Protein AF-A0A815PK06-F1 (afdb_monomer_lite)

Secondary structure (DSSP, 8-state):
--TTHHHHH-TTS----EE-TT--EESEEESSEEEEE-S-SS--EEEEEEEEEESSEEEEEEEEEEEETTEEEEEEEEEEBBTB-EEEEEEEEEESEEEEEEEEEEE-TT------S--EEEEEEEEEE--

Radius of gyration: 14.4 Å; chains: 1; bounding box: 35×23×40 Å

Organism: NCBI:txid392030

Sequence (131 aa):
MDKSYAIKTCPKSGYATSFDSCGNLHLAYLKDEASISIESTTEMFALISLDACAAWKNDLELTITGYRSLALTDTHTVTLLVDRPQHILLEWDNLDKIIFKSSGGTTDPDSLARSNDTQVVINQLTIGLDL

Foldseek 3Di:
DDLCPQCVQFVQQQADWDAAPVGAIFTGKDLFKGKRFHPDLPWWKWFFKWKKAWAFFFQKKKKKWFDRPNDTDDIDIDGHGHPDIDIGGDGGTGGRMMMIGIDDGDGDPPRPDPDPGGIMTIRDTDMGTDD

Structure (mmCIF, N/CA/C/O backbone):
data_AF-A0A815PK06-F1
#
_entry.id   AF-A0A815PK06-F1
#
loop_
_atom_site.group_PDB
_atom_site.id
_atom_site.type_symbol
_atom_site.label_atom_id
_atom_site.label_alt_id
_atom_site.label_comp_id
_atom_site.label_asym_id
_atom_site.label_entity_id
_atom_site.label_seq_id
_atom_site.pdbx_PDB_ins_code
_atom_site.Cartn_x
_atom_site.Cartn_y
_atom_site.Cartn_z
_atom_site.occupancy
_atom_site.B_iso_or_equiv
_atom_site.auth_seq_id
_atom_site.auth_comp_id
_atom_site.auth_asym_id
_atom_site.auth_atom_id
_atom_site.pdbx_PDB_model_num
ATOM 1 N N . MET A 1 1 ? -17.186 -0.141 -3.094 1.00 47.84 1 MET A N 1
ATOM 2 C CA . MET A 1 1 ? -17.017 1.159 -2.409 1.00 47.84 1 MET A CA 1
ATOM 3 C C . MET A 1 1 ? -16.220 2.076 -3.314 1.00 47.84 1 MET A C 1
ATOM 5 O O . MET A 1 1 ? -15.346 1.592 -4.017 1.00 47.84 1 MET A O 1
ATOM 9 N N . ASP A 1 2 ? -16.600 3.351 -3.376 1.00 49.28 2 ASP A N 1
ATOM 10 C CA . ASP A 1 2 ? -16.032 4.322 -4.312 1.00 49.28 2 ASP A CA 1
ATOM 11 C C . ASP A 1 2 ? -14.625 4.752 -3.877 1.00 49.28 2 ASP A C 1
ATOM 13 O O . ASP A 1 2 ? -14.372 5.004 -2.698 1.00 49.28 2 ASP A O 1
ATOM 17 N N . LYS A 1 3 ? -13.750 4.892 -4.871 1.00 51.59 3 LYS A N 1
ATOM 18 C CA . LYS A 1 3 ? -12.406 5.466 -4.822 1.00 51.59 3 LYS A CA 1
ATOM 19 C C . LYS A 1 3 ? -12.322 6.659 -3.846 1.00 51.59 3 LYS A C 1
ATOM 21 O O . LYS A 1 3 ? -11.420 6.740 -3.023 1.00 51.59 3 LYS A O 1
ATOM 26 N N . SER A 1 4 ? -13.318 7.543 -3.838 1.00 53.59 4 SER A N 1
ATOM 27 C CA . SER A 1 4 ? -13.328 8.761 -3.015 1.00 53.59 4 SER A CA 1
ATOM 28 C C . SER A 1 4 ? -13.536 8.577 -1.496 1.00 53.59 4 SER A C 1
ATOM 30 O O . SER A 1 4 ? -13.426 9.561 -0.762 1.00 53.59 4 SER A O 1
ATOM 32 N N . TYR A 1 5 ? -13.830 7.368 -1.004 1.00 60.16 5 TYR A N 1
ATOM 33 C CA . TYR A 1 5 ? -14.224 7.150 0.394 1.00 60.16 5 TYR A CA 1
ATOM 34 C C . TYR A 1 5 ? -13.086 7.408 1.393 1.00 60.16 5 TYR A C 1
ATOM 36 O O . TYR A 1 5 ? -13.249 8.248 2.273 1.00 60.16 5 TYR A O 1
ATOM 44 N N . ALA A 1 6 ? -11.910 6.796 1.200 1.00 59.50 6 ALA A N 1
ATOM 45 C CA . ALA A 1 6 ? -10.776 6.935 2.122 1.00 59.50 6 ALA A CA 1
ATOM 46 C C . ALA A 1 6 ? -10.264 8.384 2.237 1.00 59.50 6 ALA A C 1
ATOM 48 O O . ALA A 1 6 ? -9.906 8.836 3.319 1.00 59.50 6 ALA A O 1
ATOM 49 N N . ILE A 1 7 ? -10.281 9.149 1.139 1.00 59.88 7 ILE A N 1
ATOM 50 C CA . ILE A 1 7 ? -9.882 10.567 1.153 1.00 59.88 7 ILE A CA 1
ATOM 51 C C . ILE A 1 7 ? -10.912 11.415 1.916 1.00 59.88 7 ILE A C 1
ATOM 53 O O . ILE A 1 7 ? -10.540 12.340 2.637 1.00 59.88 7 ILE A O 1
ATOM 57 N N . LYS A 1 8 ? -12.208 11.102 1.776 1.00 61.62 8 LYS A N 1
ATOM 58 C CA . LYS A 1 8 ? -13.296 11.837 2.440 1.00 61.62 8 LYS A CA 1
ATOM 59 C C . LYS A 1 8 ? -13.371 11.557 3.939 1.00 61.62 8 LYS A C 1
ATOM 61 O O . LYS A 1 8 ? -13.649 12.481 4.695 1.00 61.62 8 LYS A O 1
ATOM 66 N N . THR A 1 9 ? -13.151 10.315 4.365 1.00 60.25 9 THR A N 1
ATOM 67 C CA . THR A 1 9 ? -13.242 9.921 5.781 1.00 60.25 9 THR A CA 1
ATOM 68 C C . THR A 1 9 ? -11.923 10.091 6.531 1.00 60.25 9 THR A C 1
ATOM 70 O O . THR A 1 9 ? -11.943 10.273 7.744 1.00 60.25 9 THR A O 1
ATOM 73 N N . CYS A 1 10 ? -10.782 10.086 5.832 1.00 61.66 10 CYS A N 1
ATOM 74 C CA . CYS A 1 10 ? -9.450 10.200 6.428 1.00 61.66 10 CYS A CA 1
ATOM 75 C C . CYS A 1 10 ? -8.668 11.374 5.796 1.00 61.66 10 CYS A C 1
ATOM 77 O O . CYS A 1 10 ? -7.767 11.160 4.975 1.00 61.66 10 CYS A O 1
ATOM 79 N N . PRO A 1 11 ? -8.963 12.633 6.183 1.00 53.50 11 PRO A N 1
ATOM 80 C CA . PRO A 1 11 ? -8.388 13.838 5.568 1.00 53.50 11 PRO A CA 1
ATOM 81 C C . PRO A 1 11 ? -6.865 14.002 5.756 1.00 53.50 11 PRO A C 1
ATOM 83 O O . PRO A 1 11 ? -6.264 14.873 5.132 1.00 53.50 11 PRO A O 1
ATOM 86 N N . LYS A 1 12 ? -6.220 13.166 6.584 1.00 59.38 12 LYS A N 1
ATOM 87 C CA . LYS A 1 12 ? -4.757 13.107 6.786 1.00 59.38 12 LYS A CA 1
ATOM 88 C C . LYS A 1 12 ? -4.132 11.799 6.296 1.00 59.38 12 LYS A C 1
ATOM 90 O O . LYS A 1 12 ? -3.063 11.417 6.755 1.00 59.38 12 LYS A O 1
ATOM 95 N N . SER A 1 13 ? -4.790 11.108 5.370 1.00 64.38 13 SER A N 1
ATOM 96 C CA . SER A 1 13 ? -4.333 9.806 4.876 1.00 64.38 13 SER A CA 1
ATOM 97 C C . SER A 1 13 ? -2.952 9.851 4.189 1.00 64.38 13 SER A C 1
ATOM 99 O O . SER A 1 13 ? -2.299 8.826 4.022 1.00 64.38 13 SER A O 1
ATOM 101 N N . GLY A 1 14 ? -2.484 11.031 3.767 1.00 68.50 14 GLY A N 1
ATOM 102 C CA . GLY A 1 14 ? -1.277 11.169 2.943 1.00 68.50 14 GLY A CA 1
ATOM 103 C C . GLY A 1 14 ? -1.492 10.736 1.487 1.00 68.50 14 GLY A C 1
ATOM 104 O O . GLY A 1 14 ? -0.538 10.677 0.719 1.00 68.50 14 GLY A O 1
ATOM 105 N N . TYR A 1 15 ? -2.744 10.460 1.103 1.00 70.56 15 TYR A N 1
ATOM 106 C CA . TYR A 1 15 ? -3.148 10.102 -0.252 1.00 70.56 15 TYR A CA 1
ATOM 107 C C . TYR A 1 15 ? -3.479 11.351 -1.067 1.00 70.56 15 TYR A C 1
ATOM 109 O O . TYR A 1 15 ? -4.119 12.281 -0.575 1.00 70.56 15 TYR A O 1
ATOM 117 N N . ALA A 1 16 ? -3.088 11.337 -2.338 1.00 69.19 16 ALA A N 1
ATOM 118 C CA . ALA A 1 16 ? -3.439 12.354 -3.316 1.00 69.19 16 ALA A CA 1
ATOM 119 C C . ALA A 1 16 ? -3.910 11.695 -4.612 1.00 69.19 16 ALA A C 1
ATOM 121 O O . ALA A 1 16 ? -3.371 10.669 -5.033 1.00 69.19 16 ALA A O 1
ATOM 122 N N . THR A 1 17 ? -4.888 12.319 -5.267 1.00 69.69 17 THR A N 1
ATOM 123 C CA . THR A 1 17 ? -5.322 11.913 -6.603 1.00 69.69 17 THR A CA 1
ATOM 124 C C . THR A 1 17 ? -4.279 12.298 -7.647 1.00 69.69 17 THR A C 1
ATOM 126 O O . THR A 1 17 ? -3.784 13.426 -7.626 1.00 69.69 17 THR A O 1
ATOM 129 N N . SER A 1 18 ? -3.988 11.406 -8.590 1.00 65.12 18 SER A N 1
ATOM 130 C CA . SER A 1 18 ? -3.086 11.670 -9.721 1.00 65.12 18 SER A CA 1
ATOM 131 C C . SER A 1 18 ? -3.646 11.096 -11.024 1.00 65.12 18 SER A C 1
ATOM 133 O O . SER A 1 18 ? -4.599 10.317 -10.993 1.00 65.12 18 SER A O 1
ATOM 135 N N . PHE A 1 19 ? -3.075 11.507 -12.158 1.00 68.25 19 PHE A N 1
ATOM 136 C CA . PHE A 1 19 ? -3.441 11.009 -13.483 1.00 68.25 19 PHE A CA 1
ATOM 137 C C . PHE A 1 19 ? -2.240 10.328 -14.142 1.00 68.25 19 PHE A C 1
ATOM 139 O O . PHE A 1 19 ? -1.132 10.866 -14.059 1.00 68.25 19 PHE A O 1
ATOM 146 N N . ASP A 1 20 ? -2.444 9.179 -14.792 1.00 64.81 20 ASP A N 1
ATOM 147 C CA . ASP A 1 20 ? -1.425 8.606 -15.680 1.00 64.81 20 ASP A CA 1
ATOM 148 C C . ASP A 1 20 ? -1.297 9.410 -16.988 1.00 64.81 20 ASP A C 1
ATOM 150 O O . ASP A 1 20 ? -2.036 10.364 -17.257 1.00 64.81 20 ASP A O 1
ATOM 154 N N . SER A 1 21 ? -0.342 9.014 -17.831 1.00 57.78 21 SER A N 1
ATOM 155 C CA . SER A 1 21 ? -0.107 9.610 -19.153 1.00 57.78 21 SER A CA 1
ATOM 156 C C . SER A 1 21 ? -1.294 9.463 -20.117 1.00 57.78 21 SER A C 1
ATOM 158 O O . SER A 1 21 ? -1.364 10.186 -21.112 1.00 57.78 21 SER A O 1
ATOM 160 N N . CYS A 1 22 ? -2.234 8.564 -19.817 1.00 59.34 22 CYS A N 1
ATOM 161 C CA . CYS A 1 22 ? -3.460 8.325 -20.571 1.00 59.34 22 CYS A CA 1
ATOM 162 C C . CYS A 1 22 ? -4.672 9.080 -19.991 1.00 59.34 22 CYS A C 1
ATOM 164 O O . CYS A 1 22 ? -5.763 9.009 -20.558 1.00 59.34 22 CYS A O 1
ATOM 166 N N . GLY A 1 23 ? -4.496 9.831 -18.897 1.00 63.75 23 GLY A N 1
ATOM 167 C CA . GLY A 1 23 ? -5.550 10.600 -18.238 1.00 63.75 23 GLY A CA 1
ATOM 168 C C . GLY A 1 23 ? -6.456 9.780 -17.315 1.00 63.75 23 GLY A C 1
ATOM 169 O O . GLY A 1 23 ? -7.514 10.274 -16.919 1.00 63.75 23 GLY A O 1
ATOM 170 N N . ASN A 1 24 ? -6.080 8.553 -16.949 1.00 65.88 24 ASN A N 1
ATOM 171 C CA . ASN A 1 24 ? -6.835 7.756 -15.983 1.00 65.88 24 ASN A CA 1
ATOM 172 C C . ASN A 1 24 ? -6.612 8.284 -14.563 1.00 65.88 24 ASN A C 1
ATOM 174 O O . ASN A 1 24 ? -5.499 8.632 -14.190 1.00 65.88 24 ASN A O 1
ATOM 178 N N . LEU A 1 25 ? -7.678 8.344 -13.758 1.00 68.00 25 LEU A N 1
ATOM 179 C CA . LEU A 1 25 ? -7.622 8.817 -12.372 1.00 68.00 25 LEU A CA 1
ATOM 180 C C . LEU A 1 25 ? -7.182 7.703 -11.409 1.00 68.00 25 LEU A C 1
ATOM 182 O O . LEU A 1 25 ? -7.835 6.655 -11.307 1.00 68.00 25 LEU A O 1
ATOM 186 N N . HIS A 1 26 ? -6.165 8.005 -10.609 1.00 67.00 26 HIS A N 1
ATOM 187 C CA . HIS A 1 26 ? -5.619 7.148 -9.562 1.00 67.00 26 HIS A CA 1
ATOM 188 C C . HIS A 1 26 ? -5.781 7.782 -8.182 1.00 67.00 26 HIS A C 1
ATOM 190 O O . HIS A 1 26 ? -5.731 9.005 -8.036 1.00 67.00 26 HIS A O 1
ATOM 196 N N . LEU A 1 27 ? -5.983 6.948 -7.161 1.00 59.59 27 LEU A N 1
ATOM 197 C CA . LEU A 1 27 ? -6.321 7.393 -5.811 1.00 59.59 27 LEU A CA 1
ATOM 198 C C . LEU A 1 27 ? -5.127 7.802 -4.959 1.00 59.59 27 LEU A C 1
ATOM 200 O O . LEU A 1 27 ? -5.293 8.542 -3.991 1.00 59.59 27 LEU A O 1
ATOM 204 N N . ALA A 1 28 ? -3.956 7.253 -5.263 1.00 65.62 28 ALA A N 1
ATOM 205 C CA . ALA A 1 28 ? -2.801 7.391 -4.401 1.00 65.62 28 ALA A CA 1
ATOM 206 C C . ALA A 1 28 ? -1.544 7.659 -5.193 1.00 65.62 28 ALA A C 1
ATOM 208 O O . ALA A 1 28 ? -1.283 7.022 -6.213 1.00 65.62 28 ALA A O 1
ATOM 209 N N . TYR A 1 29 ? -0.749 8.546 -4.620 1.00 64.00 29 TYR A N 1
ATOM 210 C CA . TYR A 1 29 ? 0.636 8.735 -4.952 1.00 64.00 29 TYR A CA 1
ATOM 211 C C . TYR A 1 29 ? 1.411 8.739 -3.641 1.00 64.00 29 TYR A C 1
ATOM 213 O O . TYR A 1 29 ? 1.251 9.645 -2.826 1.00 64.00 29 TYR A O 1
ATOM 221 N N . LEU A 1 30 ? 2.191 7.689 -3.404 1.00 67.62 30 LEU A N 1
ATOM 222 C CA . LEU A 1 30 ? 3.027 7.555 -2.212 1.00 67.62 30 LEU A CA 1
ATOM 223 C C . LEU A 1 30 ? 4.438 7.978 -2.597 1.00 67.62 30 LEU A C 1
ATOM 225 O O . LEU A 1 30 ? 5.023 7.331 -3.450 1.00 67.62 30 LEU A O 1
ATOM 229 N N . LYS A 1 31 ? 4.971 9.065 -2.028 1.00 60.69 31 LYS A N 1
ATOM 230 C CA . LYS A 1 31 ? 6.362 9.480 -2.290 1.00 60.69 31 LYS A CA 1
ATOM 231 C C . LYS A 1 31 ? 7.377 8.625 -1.516 1.00 60.69 31 LYS A C 1
ATOM 233 O O . LYS A 1 31 ? 8.467 8.396 -2.025 1.00 60.69 31 LYS A O 1
ATOM 238 N N . ASP A 1 32 ? 6.990 8.162 -0.324 1.00 67.38 32 ASP A N 1
ATOM 239 C CA . ASP A 1 32 ? 7.795 7.317 0.565 1.00 67.38 32 ASP A CA 1
ATOM 240 C C . ASP A 1 32 ? 6.877 6.401 1.397 1.00 67.38 32 ASP A C 1
ATOM 242 O O . ASP A 1 32 ? 6.716 5.211 1.113 1.00 67.38 32 ASP A O 1
ATOM 246 N N . GLU A 1 33 ? 6.226 7.000 2.395 1.00 79.75 33 GLU A N 1
ATOM 247 C CA . GLU A 1 33 ? 5.283 6.375 3.315 1.00 79.75 33 GLU A CA 1
ATOM 248 C C . GLU A 1 33 ? 3.974 7.172 3.303 1.00 79.75 33 GLU A C 1
ATOM 250 O O . GLU A 1 33 ? 3.997 8.405 3.295 1.00 79.75 33 GLU A O 1
ATOM 255 N N . ALA A 1 34 ? 2.832 6.490 3.332 1.00 82.00 34 ALA A N 1
ATOM 256 C CA . ALA A 1 34 ? 1.591 7.117 3.778 1.00 82.00 34 ALA A CA 1
ATOM 257 C C . ALA A 1 34 ? 0.801 6.190 4.680 1.00 82.00 34 ALA A C 1
ATOM 259 O O . ALA A 1 34 ? 1.055 4.988 4.755 1.00 82.00 34 ALA A O 1
ATOM 260 N N . SER A 1 35 ? -0.170 6.765 5.377 1.00 84.62 35 SER A N 1
ATOM 261 C CA . SER A 1 35 ? -0.929 6.038 6.374 1.00 84.62 35 SER A CA 1
ATOM 262 C C . SER A 1 35 ? -2.380 6.455 6.383 1.00 84.62 35 SER A C 1
ATOM 264 O O . SER A 1 35 ? -2.674 7.640 6.496 1.00 84.62 35 SER A O 1
ATOM 266 N N . ILE A 1 36 ? -3.283 5.487 6.392 1.00 83.12 36 ILE A N 1
ATOM 267 C CA . ILE A 1 36 ? -4.687 5.740 6.703 1.00 83.12 36 ILE A CA 1
ATOM 268 C C . ILE A 1 36 ? -4.879 5.430 8.179 1.00 83.12 36 ILE A C 1
ATOM 270 O O . ILE A 1 36 ? -4.486 4.368 8.650 1.00 83.12 36 ILE A O 1
ATOM 274 N N . SER A 1 37 ? -5.460 6.370 8.909 1.00 81.94 37 SER A N 1
ATOM 275 C CA . SER A 1 37 ? -5.808 6.203 10.315 1.00 81.94 37 SER A CA 1
ATOM 276 C C . SER A 1 37 ? -7.182 6.789 10.569 1.00 81.94 37 SER A C 1
ATOM 278 O O . SER A 1 37 ? -7.518 7.840 10.010 1.00 81.94 37 SER A O 1
ATOM 280 N N . ILE A 1 38 ? -7.942 6.146 11.445 1.00 73.88 38 ILE A N 1
ATOM 281 C CA . ILE A 1 38 ? -9.144 6.742 12.019 1.00 73.88 38 ILE A CA 1
ATOM 282 C C . ILE A 1 38 ? -8.718 7.607 13.215 1.00 73.88 38 ILE A C 1
ATOM 284 O O . ILE A 1 38 ? -7.831 7.236 13.979 1.00 73.88 38 ILE A O 1
ATOM 288 N N . GLU A 1 39 ? -9.286 8.812 13.345 1.00 68.94 39 GLU A N 1
ATOM 289 C CA . GLU A 1 39 ? -8.952 9.720 14.460 1.00 68.94 39 GLU A CA 1
ATOM 290 C C . GLU A 1 39 ? -9.630 9.301 15.781 1.00 68.94 39 GLU A C 1
ATOM 292 O O . GLU A 1 39 ? -9.186 9.694 16.860 1.00 68.94 39 GLU A O 1
ATOM 297 N N . SER A 1 40 ? -10.692 8.496 15.702 1.00 68.06 40 SER A N 1
ATOM 298 C CA . SER A 1 40 ? -11.405 7.928 16.846 1.00 68.06 40 SER A CA 1
ATOM 299 C C . SER A 1 40 ? -10.704 6.679 17.385 1.00 68.06 40 SER A C 1
ATOM 301 O O . SER A 1 40 ? -10.328 5.792 16.628 1.00 68.06 40 SER A O 1
ATOM 303 N N . THR A 1 41 ? -10.574 6.574 18.710 1.00 68.25 41 THR A N 1
ATOM 304 C CA . THR A 1 41 ? -9.965 5.412 19.385 1.00 68.25 41 THR A CA 1
ATOM 305 C C . THR A 1 41 ? -10.927 4.239 19.581 1.00 68.25 41 THR A C 1
ATOM 307 O O . THR A 1 41 ? -10.515 3.189 20.075 1.00 68.25 41 THR A O 1
ATOM 310 N N . THR A 1 42 ? -12.209 4.412 19.252 1.00 73.12 42 THR A N 1
ATOM 311 C CA . THR A 1 42 ? -13.249 3.384 19.424 1.00 73.12 42 THR A CA 1
ATOM 312 C C . THR A 1 42 ? -13.742 2.801 18.109 1.00 73.12 42 THR A C 1
ATOM 314 O O . THR A 1 42 ? -14.480 1.822 18.129 1.00 73.12 42 THR A O 1
ATOM 317 N N . GLU A 1 43 ? -13.376 3.407 16.985 1.00 81.31 43 GLU A N 1
ATOM 318 C CA . GLU A 1 43 ? -13.761 2.950 15.654 1.00 81.31 43 GLU A CA 1
ATOM 319 C C . GLU A 1 43 ? -12.645 2.094 15.064 1.00 81.31 43 GLU A C 1
ATOM 321 O O . GLU A 1 43 ? -11.461 2.393 15.226 1.00 81.31 43 GLU A O 1
ATOM 326 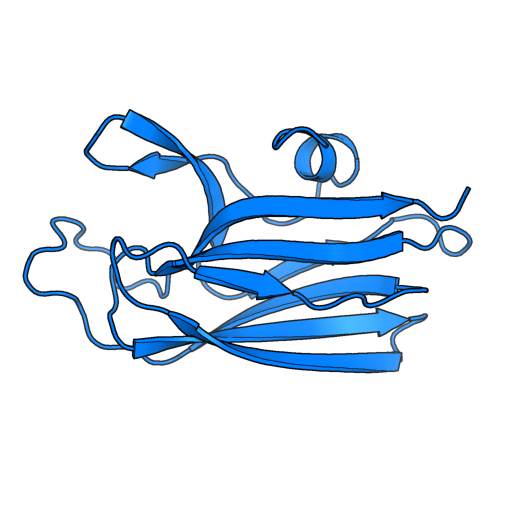N N 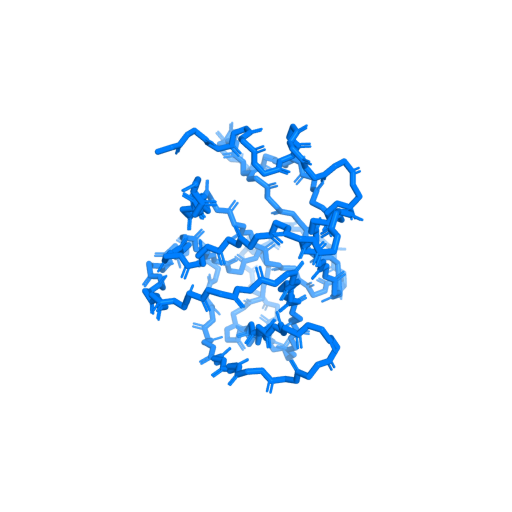. MET A 1 44 ? -13.042 1.027 14.378 1.00 86.56 44 MET A N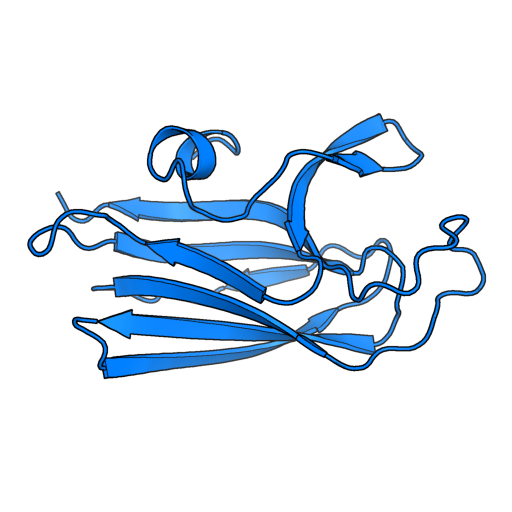 1
ATOM 327 C CA . MET A 1 44 ? -12.142 0.116 13.685 1.00 86.56 44 MET A CA 1
ATOM 328 C C . MET A 1 44 ? -12.595 -0.031 12.239 1.00 86.56 44 MET A C 1
ATOM 330 O O . MET A 1 44 ? -13.757 0.202 11.896 1.00 86.56 44 MET A O 1
ATOM 334 N N . PHE A 1 45 ? -11.667 -0.435 11.385 1.00 87.31 45 PHE A N 1
ATOM 335 C CA . PHE A 1 45 ? -11.959 -0.766 10.004 1.00 87.31 45 PHE A CA 1
ATOM 336 C C . PHE A 1 45 ? -11.280 -2.063 9.587 1.00 87.31 45 PHE A C 1
ATOM 338 O O . PHE A 1 45 ? -10.299 -2.509 10.187 1.00 87.31 45 PHE A O 1
ATOM 345 N N . ALA A 1 46 ? -11.805 -2.632 8.511 1.00 90.06 46 ALA A N 1
ATOM 346 C CA . ALA A 1 46 ? -11.228 -3.759 7.814 1.00 90.06 46 ALA A CA 1
ATOM 347 C C . ALA A 1 46 ? -10.521 -3.286 6.540 1.00 90.06 46 ALA A C 1
ATOM 349 O O . ALA A 1 46 ? -11.118 -2.582 5.725 1.00 90.06 46 ALA A O 1
ATOM 350 N N . LEU A 1 47 ? -9.270 -3.683 6.324 1.00 91.19 47 LEU A N 1
ATOM 351 C CA . LEU A 1 47 ? -8.598 -3.560 5.035 1.00 91.19 47 LEU A CA 1
ATOM 352 C C . LEU A 1 47 ? -8.846 -4.835 4.220 1.00 91.19 47 LEU A C 1
ATOM 354 O O . LEU A 1 47 ? -8.216 -5.865 4.441 1.00 91.19 47 LEU A O 1
ATOM 358 N N . ILE A 1 48 ? -9.749 -4.751 3.243 1.00 91.62 48 ILE A N 1
ATOM 359 C CA . ILE A 1 48 ? -10.183 -5.917 2.465 1.00 91.62 48 ILE A CA 1
ATOM 360 C C . ILE A 1 48 ? -9.206 -6.174 1.317 1.00 91.62 48 ILE A C 1
ATOM 362 O O . ILE A 1 48 ? -8.622 -7.252 1.213 1.00 91.62 48 ILE A O 1
ATOM 366 N N . SER A 1 49 ? -9.022 -5.183 0.443 1.00 92.25 49 SER A N 1
ATOM 367 C CA . SER A 1 49 ? -8.187 -5.320 -0.752 1.00 92.25 49 SER A CA 1
ATOM 368 C C . SER A 1 49 ? -7.760 -3.978 -1.329 1.00 92.25 49 SER A C 1
ATOM 370 O O . SER A 1 49 ? -8.344 -2.932 -1.022 1.00 92.25 49 SER A O 1
ATOM 372 N N . LEU A 1 50 ? -6.764 -4.006 -2.211 1.00 90.31 50 LEU A N 1
ATOM 373 C CA . LEU A 1 50 ? -6.397 -2.863 -3.039 1.00 90.31 50 LEU A CA 1
ATOM 374 C C . LEU A 1 50 ? -5.876 -3.296 -4.408 1.00 90.31 50 LEU A C 1
ATOM 376 O O . LEU A 1 50 ? -5.288 -4.364 -4.548 1.00 90.31 50 LEU A O 1
ATOM 380 N N . ASP A 1 51 ? -6.054 -2.426 -5.395 1.00 90.38 51 ASP A N 1
ATOM 381 C CA . ASP A 1 51 ? -5.459 -2.574 -6.720 1.00 90.38 51 ASP A CA 1
ATOM 382 C C . ASP A 1 51 ? -4.312 -1.576 -6.854 1.00 90.38 51 ASP A C 1
ATOM 384 O O . ASP A 1 51 ? -4.553 -0.364 -6.821 1.00 90.38 51 ASP A O 1
ATOM 388 N N . ALA A 1 52 ? -3.079 -2.055 -7.018 1.00 90.38 52 ALA A N 1
ATOM 389 C CA . ALA A 1 52 ? -1.903 -1.191 -7.106 1.00 90.38 52 ALA A CA 1
ATOM 390 C C . ALA A 1 52 ? -0.902 -1.605 -8.184 1.00 90.38 52 ALA A C 1
ATOM 392 O O . ALA A 1 52 ? -0.787 -2.773 -8.544 1.00 90.38 52 ALA A O 1
ATOM 393 N N . CYS A 1 53 ? -0.148 -0.629 -8.676 1.00 89.69 53 CYS A N 1
ATOM 394 C CA . CYS A 1 53 ? 1.020 -0.825 -9.529 1.00 89.69 53 CYS A CA 1
ATOM 395 C C . CYS A 1 53 ? 2.117 0.170 -9.153 1.00 89.69 53 CYS A C 1
ATOM 397 O O . CYS A 1 53 ? 1.893 1.119 -8.396 1.00 89.69 53 CYS A O 1
ATOM 399 N N . ALA A 1 54 ? 3.319 -0.044 -9.672 1.00 88.25 54 ALA A N 1
ATOM 400 C CA . ALA A 1 54 ? 4.363 0.956 -9.552 1.00 88.25 54 ALA A CA 1
ATOM 401 C C . ALA A 1 54 ? 4.108 2.088 -10.553 1.00 88.25 54 ALA A C 1
ATOM 403 O O . ALA A 1 54 ? 3.596 1.846 -11.644 1.00 88.25 54 ALA A O 1
ATOM 404 N N . ALA A 1 55 ? 4.467 3.318 -10.187 1.00 81.12 55 ALA A N 1
ATOM 405 C CA . ALA A 1 55 ? 4.365 4.453 -11.099 1.00 81.12 55 ALA A CA 1
ATOM 406 C C . ALA A 1 55 ? 5.482 4.404 -12.152 1.00 81.12 55 ALA A C 1
ATOM 408 O O . ALA A 1 55 ? 5.209 4.486 -13.339 1.00 81.12 55 ALA A O 1
ATOM 409 N N . TRP A 1 56 ? 6.737 4.249 -11.707 1.00 80.38 56 TRP A N 1
ATOM 410 C CA . TRP A 1 56 ? 7.920 4.448 -12.565 1.00 80.38 56 TRP A CA 1
ATOM 411 C C . TRP A 1 56 ? 9.025 3.412 -12.383 1.00 80.38 56 TRP A C 1
ATOM 413 O O . TRP A 1 56 ? 10.042 3.473 -13.072 1.00 80.38 56 TRP A O 1
ATOM 423 N N . LYS A 1 57 ? 8.893 2.521 -11.397 1.00 85.56 57 LYS A N 1
ATOM 424 C CA . LYS A 1 57 ? 9.927 1.543 -11.058 1.00 85.56 57 LYS A CA 1
ATOM 425 C C . LYS A 1 57 ? 9.391 0.130 -11.211 1.00 85.56 57 LYS A C 1
ATOM 427 O O . LYS A 1 57 ? 8.411 -0.214 -10.566 1.00 85.56 57 LYS A O 1
ATOM 432 N N . ASN A 1 58 ? 10.044 -0.695 -12.016 1.00 88.38 58 ASN A N 1
ATOM 433 C CA . ASN A 1 58 ? 9.798 -2.130 -11.990 1.00 88.38 58 ASN A CA 1
ATOM 434 C C . ASN A 1 58 ? 10.410 -2.746 -10.737 1.00 88.38 58 ASN A C 1
ATOM 436 O O . ASN A 1 58 ? 11.356 -2.201 -10.164 1.00 88.38 58 ASN A O 1
ATOM 440 N N . ASP A 1 59 ? 9.857 -3.883 -10.332 1.00 92.25 59 ASP A N 1
ATOM 441 C CA . ASP A 1 59 ? 10.263 -4.635 -9.149 1.00 92.25 59 ASP A CA 1
ATOM 442 C C . ASP A 1 59 ? 10.236 -3.782 -7.872 1.00 92.25 59 ASP A C 1
ATOM 444 O O . ASP A 1 59 ? 11.102 -3.881 -7.002 1.00 92.25 59 ASP A O 1
ATOM 448 N N . LEU A 1 60 ? 9.245 -2.891 -7.783 1.00 90.75 60 LEU A N 1
ATOM 449 C CA . LEU A 1 60 ? 9.060 -2.014 -6.640 1.00 90.75 60 LEU A CA 1
ATOM 450 C C . LEU A 1 60 ? 8.372 -2.772 -5.510 1.00 90.75 60 LEU A C 1
ATOM 452 O O . LEU A 1 60 ? 7.255 -3.251 -5.678 1.00 90.75 60 LEU A O 1
ATOM 456 N N . GLU A 1 61 ? 8.986 -2.839 -4.339 1.00 93.50 61 GLU A N 1
ATOM 457 C CA . GLU A 1 61 ? 8.350 -3.460 -3.183 1.00 93.50 61 GLU A CA 1
ATOM 458 C C . GLU A 1 61 ? 7.388 -2.473 -2.525 1.00 93.50 61 GLU A C 1
ATOM 460 O O . GLU A 1 61 ? 7.753 -1.338 -2.220 1.00 93.50 61 GLU A O 1
ATOM 465 N N . LEU A 1 62 ? 6.160 -2.915 -2.275 1.00 92.88 62 LEU A N 1
ATOM 466 C CA . LEU A 1 62 ? 5.198 -2.251 -1.409 1.00 92.88 62 LEU A CA 1
ATOM 467 C C . LEU A 1 62 ? 5.012 -3.110 -0.161 1.00 92.88 62 LEU A C 1
ATOM 469 O O . LEU A 1 62 ? 4.545 -4.242 -0.248 1.00 92.88 62 LEU A O 1
ATOM 473 N N . THR A 1 63 ? 5.336 -2.547 0.996 1.00 94.69 63 THR A N 1
ATOM 474 C CA . THR A 1 63 ? 5.012 -3.115 2.305 1.00 94.69 63 THR A CA 1
ATOM 475 C C . THR A 1 63 ? 3.790 -2.409 2.876 1.00 94.69 63 THR A C 1
ATOM 477 O O . THR A 1 63 ? 3.734 -1.180 2.933 1.00 94.69 63 THR A O 1
ATOM 480 N N . ILE A 1 64 ? 2.816 -3.203 3.296 1.00 94.94 64 ILE A N 1
ATOM 481 C CA . ILE A 1 64 ? 1.557 -2.786 3.901 1.00 94.94 64 ILE A CA 1
ATOM 482 C C . ILE A 1 64 ? 1.570 -3.303 5.332 1.00 94.94 64 ILE A C 1
ATOM 484 O O . ILE A 1 64 ? 1.880 -4.471 5.569 1.00 94.94 64 ILE A O 1
ATOM 488 N N . THR A 1 65 ? 1.244 -2.440 6.281 1.00 96.44 65 THR A N 1
ATOM 489 C CA . THR A 1 65 ? 1.352 -2.747 7.705 1.00 96.44 65 THR A CA 1
ATOM 490 C C . THR A 1 65 ? 0.089 -2.308 8.427 1.00 96.44 65 THR A C 1
ATOM 492 O O . THR A 1 65 ? -0.251 -1.127 8.383 1.00 96.44 65 THR A O 1
ATOM 495 N N . GLY A 1 66 ? -0.597 -3.243 9.079 1.00 95.06 66 GLY A N 1
ATOM 496 C CA . GLY A 1 66 ? -1.793 -3.005 9.885 1.00 95.06 66 GLY A CA 1
ATOM 497 C C . GLY A 1 66 ? -1.461 -2.824 11.363 1.00 95.06 66 GLY A C 1
ATOM 498 O O . GLY A 1 66 ? -0.563 -3.476 11.899 1.00 95.06 66 GLY A O 1
ATOM 499 N N . TYR A 1 67 ? -2.178 -1.918 12.020 1.00 93.94 67 TYR A N 1
ATOM 500 C CA . TYR A 1 67 ? -2.039 -1.636 13.440 1.00 93.94 67 TYR A CA 1
ATOM 501 C C . TYR A 1 67 ? -3.393 -1.590 14.136 1.00 93.94 67 TYR A C 1
ATOM 503 O O . TYR A 1 67 ? -4.403 -1.174 13.561 1.00 93.94 67 TYR A O 1
ATOM 511 N N . ARG A 1 68 ? -3.351 -1.942 15.421 1.00 92.50 68 ARG A N 1
ATOM 512 C CA . ARG A 1 68 ? -4.419 -1.733 16.391 1.00 92.50 68 ARG A CA 1
ATOM 513 C C . ARG A 1 68 ? -3.827 -1.190 17.680 1.00 92.50 68 ARG A C 1
ATOM 515 O O . ARG A 1 68 ? -2.995 -1.837 18.312 1.00 92.50 68 ARG A O 1
ATOM 522 N N . SER A 1 69 ? -4.263 -0.012 18.099 1.00 89.44 69 SER A N 1
ATOM 523 C CA . SER A 1 69 ? -3.822 0.664 19.321 1.00 89.44 69 SER A CA 1
ATOM 524 C C . SER A 1 69 ? -2.295 0.738 19.420 1.00 89.44 69 SER A C 1
ATOM 526 O O . SER A 1 69 ? -1.712 0.442 20.461 1.00 89.44 69 SER A O 1
ATOM 528 N N . LEU A 1 70 ? -1.651 1.119 18.308 1.00 87.88 70 LEU A N 1
ATOM 529 C CA . LEU A 1 70 ? -0.191 1.184 18.112 1.00 87.88 70 LEU A CA 1
ATOM 530 C C . LEU A 1 70 ? 0.544 -0.168 18.073 1.00 87.88 70 LEU A C 1
ATOM 532 O O . LEU A 1 70 ? 1.737 -0.188 17.764 1.00 87.88 70 LEU A O 1
ATOM 536 N N . ALA A 1 71 ? -0.125 -1.289 18.339 1.00 93.06 71 ALA A N 1
ATOM 537 C CA . ALA A 1 71 ? 0.456 -2.613 18.166 1.00 93.06 71 ALA A CA 1
ATOM 538 C C . ALA A 1 71 ? 0.372 -3.034 16.696 1.00 93.06 71 ALA A C 1
ATOM 540 O O . ALA A 1 71 ? -0.673 -2.889 16.066 1.00 93.06 71 ALA A O 1
ATOM 541 N N . LEU A 1 72 ? 1.475 -3.555 16.160 1.00 95.88 72 LEU A N 1
ATOM 542 C CA . LEU A 1 72 ? 1.498 -4.206 14.853 1.00 95.88 72 LEU A CA 1
ATOM 543 C C . LEU A 1 72 ? 0.593 -5.443 14.896 1.00 95.88 72 LEU A C 1
ATOM 545 O O . LEU A 1 72 ? 0.800 -6.303 15.754 1.00 95.88 72 LEU A O 1
ATOM 549 N N . THR A 1 73 ? -0.365 -5.542 13.978 1.00 95.38 73 THR A N 1
ATOM 550 C CA . THR A 1 73 ? -1.225 -6.728 13.840 1.00 95.38 73 THR A CA 1
ATOM 551 C C . THR A 1 73 ? -0.801 -7.569 12.648 1.00 95.38 73 THR A C 1
ATOM 553 O O . THR A 1 73 ? -0.570 -8.765 12.796 1.00 95.38 73 THR A O 1
ATOM 556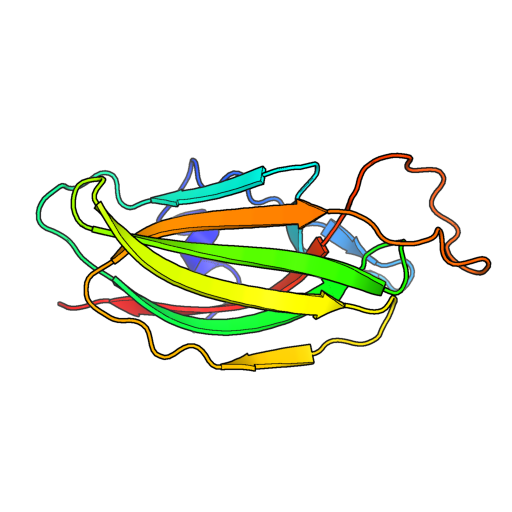 N N . ASP A 1 74 ? -0.607 -6.923 11.497 1.00 97.50 74 ASP A N 1
ATOM 557 C CA . ASP A 1 74 ? -0.434 -7.594 10.214 1.00 97.50 74 ASP A CA 1
ATOM 558 C C . ASP A 1 74 ? 0.618 -6.899 9.352 1.00 97.50 74 ASP A C 1
ATOM 560 O O . ASP A 1 74 ? 0.839 -5.686 9.436 1.00 97.50 74 ASP A O 1
ATOM 564 N N . THR A 1 75 ? 1.272 -7.675 8.490 1.00 97.62 75 THR A N 1
ATOM 565 C CA . THR A 1 75 ? 2.192 -7.148 7.483 1.00 97.62 75 THR A CA 1
ATOM 566 C C . THR A 1 75 ? 2.140 -7.983 6.211 1.00 97.62 75 THR A C 1
ATOM 568 O O . THR A 1 75 ? 2.047 -9.210 6.258 1.00 97.62 75 THR A O 1
ATOM 571 N N . HIS A 1 76 ? 2.190 -7.313 5.065 1.00 97.69 76 HIS A N 1
ATOM 572 C CA . HIS A 1 76 ? 2.236 -7.942 3.754 1.00 97.69 76 HIS A CA 1
ATOM 573 C C . HIS A 1 76 ? 3.160 -7.154 2.835 1.00 97.69 76 HIS A C 1
ATOM 575 O O . HIS A 1 76 ? 3.088 -5.927 2.785 1.00 97.69 76 HIS A O 1
ATOM 581 N N . THR A 1 77 ? 3.997 -7.861 2.080 1.00 96.81 77 THR A N 1
ATOM 582 C CA . THR A 1 77 ? 4.887 -7.261 1.086 1.00 96.81 77 THR A CA 1
ATOM 583 C C . THR A 1 77 ? 4.588 -7.853 -0.281 1.00 96.81 77 THR A C 1
ATOM 585 O O . THR A 1 77 ? 4.486 -9.070 -0.427 1.00 96.81 77 THR A O 1
ATOM 588 N N . VAL A 1 78 ? 4.472 -6.985 -1.281 1.00 96.62 78 VAL A N 1
ATOM 589 C CA . VAL A 1 78 ? 4.213 -7.348 -2.676 1.00 96.62 78 VAL A CA 1
ATOM 590 C C . VAL A 1 78 ? 5.169 -6.605 -3.601 1.00 96.62 78 VAL A C 1
ATOM 592 O O . VAL A 1 78 ? 5.521 -5.453 -3.351 1.00 96.62 78 VAL A O 1
ATOM 595 N N . THR A 1 79 ? 5.577 -7.259 -4.685 1.00 96.00 79 THR A N 1
ATOM 596 C CA . THR A 1 79 ? 6.400 -6.653 -5.735 1.00 96.00 79 THR A CA 1
ATOM 597 C C . THR A 1 79 ? 5.514 -6.154 -6.871 1.00 96.00 79 THR A C 1
ATOM 599 O O . THR A 1 79 ? 4.758 -6.914 -7.478 1.00 96.00 79 THR A O 1
ATOM 602 N N . LEU A 1 80 ? 5.619 -4.867 -7.177 1.00 93.06 80 LEU A N 1
ATOM 603 C CA . LEU A 1 80 ? 4.839 -4.165 -8.182 1.00 93.06 80 LEU A CA 1
ATOM 604 C C . LEU A 1 80 ? 5.669 -3.901 -9.440 1.00 93.06 80 LEU A C 1
ATOM 606 O O . LEU A 1 80 ? 6.880 -3.693 -9.389 1.00 93.06 80 LEU A O 1
ATOM 610 N N . LEU A 1 81 ? 4.978 -3.877 -10.576 1.00 90.50 81 LEU A N 1
ATOM 611 C CA . LEU A 1 81 ? 5.535 -3.537 -11.882 1.00 90.50 81 LEU A CA 1
ATOM 612 C C . LEU A 1 81 ? 4.844 -2.283 -12.416 1.00 90.50 81 LEU A C 1
ATOM 614 O O . LEU A 1 81 ? 3.709 -1.984 -12.023 1.00 90.50 81 LEU A O 1
ATOM 618 N N . VAL A 1 82 ? 5.527 -1.566 -13.305 1.00 86.38 82 VAL A N 1
ATOM 619 C CA . VAL A 1 82 ? 4.953 -0.410 -14.002 1.00 86.38 82 VAL A CA 1
ATOM 620 C C . VAL A 1 82 ? 3.834 -0.876 -14.930 1.00 86.38 82 VAL A C 1
ATOM 622 O O . VAL A 1 82 ? 3.913 -1.957 -15.516 1.00 86.38 82 VAL A O 1
ATOM 625 N N . ASP A 1 83 ? 2.755 -0.093 -14.989 1.00 78.88 83 ASP A N 1
ATOM 626 C CA . ASP A 1 83 ? 1.583 -0.305 -15.853 1.00 78.88 83 ASP A CA 1
ATOM 627 C C . ASP A 1 83 ? 0.912 -1.683 -15.737 1.00 78.88 83 ASP A C 1
ATOM 629 O O . ASP A 1 83 ? 0.155 -2.118 -16.608 1.00 78.88 83 ASP A O 1
ATOM 633 N N . ARG A 1 84 ? 1.151 -2.388 -14.627 1.00 86.44 84 ARG A N 1
ATOM 634 C CA . ARG A 1 84 ? 0.551 -3.694 -14.336 1.00 86.44 84 ARG A CA 1
ATOM 635 C C . ARG A 1 84 ? -0.146 -3.663 -12.982 1.00 86.44 84 ARG A C 1
ATOM 637 O O . ARG A 1 84 ? 0.451 -4.082 -11.989 1.00 86.44 84 ARG A O 1
ATOM 644 N N . PRO A 1 85 ? -1.395 -3.162 -12.924 1.00 88.25 85 PRO A N 1
ATOM 645 C CA . PRO A 1 85 ? -2.217 -3.238 -11.726 1.00 88.25 85 PRO A CA 1
ATOM 646 C C . PRO A 1 85 ? -2.332 -4.675 -11.226 1.00 88.25 85 PRO A C 1
ATOM 648 O O . PRO A 1 85 ? -2.705 -5.578 -11.974 1.00 88.25 85 PRO A O 1
ATOM 651 N N . GLN A 1 86 ? -2.021 -4.867 -9.952 1.00 93.50 86 GLN A N 1
ATOM 652 C CA . GLN A 1 86 ? -2.182 -6.123 -9.243 1.00 93.50 86 GLN A CA 1
ATOM 653 C C . GLN A 1 86 ? -3.265 -5.962 -8.189 1.00 93.50 86 GLN A C 1
ATOM 655 O O . GLN A 1 86 ? -3.258 -4.992 -7.429 1.00 93.50 86 GLN A O 1
ATOM 660 N N . HIS A 1 87 ? -4.168 -6.937 -8.149 1.00 94.62 87 HIS A N 1
ATOM 661 C CA . HIS A 1 87 ? -5.138 -7.066 -7.077 1.00 94.62 87 HIS A CA 1
ATOM 662 C C . HIS A 1 87 ? -4.482 -7.749 -5.879 1.00 94.62 87 HIS A C 1
ATOM 664 O O . HIS A 1 87 ? -4.003 -8.879 -5.995 1.00 94.62 87 HIS A O 1
ATOM 670 N N . ILE A 1 88 ? -4.466 -7.071 -4.737 1.00 95.38 88 ILE A N 1
ATOM 671 C CA . ILE A 1 88 ? -3.888 -7.558 -3.485 1.00 95.38 88 ILE A CA 1
ATOM 672 C C . ILE A 1 88 ? -5.035 -7.749 -2.494 1.00 95.38 88 ILE A C 1
ATOM 674 O O . ILE A 1 88 ? -5.675 -6.780 -2.079 1.00 95.38 88 ILE A O 1
ATOM 678 N N . LEU A 1 89 ? -5.296 -9.007 -2.139 1.00 95.94 89 LEU A N 1
ATOM 679 C CA . LEU A 1 89 ? -6.290 -9.404 -1.144 1.00 95.94 89 LEU A CA 1
ATOM 680 C C . LEU A 1 89 ? -5.612 -9.542 0.224 1.00 95.94 89 LEU A C 1
ATOM 682 O O . LEU A 1 89 ? -4.572 -10.193 0.323 1.00 95.94 89 LEU A O 1
ATOM 686 N N . LEU A 1 90 ? -6.187 -8.920 1.254 1.00 95.00 90 LEU A N 1
ATOM 687 C CA . LEU A 1 90 ? -5.611 -8.864 2.602 1.00 95.00 90 LEU A CA 1
ATOM 688 C C . LEU A 1 90 ? -6.579 -9.413 3.653 1.00 95.00 90 LEU A C 1
ATOM 690 O O . LEU A 1 90 ? -6.173 -10.258 4.441 1.00 95.00 90 LEU A O 1
ATOM 694 N N . GLU A 1 91 ? -7.845 -8.979 3.620 1.00 94.50 91 GLU A N 1
ATOM 695 C CA . GLU A 1 91 ? -8.896 -9.399 4.570 1.00 94.50 91 GLU A CA 1
ATOM 696 C C . GLU A 1 91 ? -8.486 -9.210 6.043 1.00 94.50 91 GLU A C 1
ATOM 698 O O . GLU A 1 91 ? -8.653 -10.092 6.882 1.00 94.50 91 GLU A O 1
ATOM 703 N N . TRP A 1 92 ? -7.899 -8.052 6.354 1.00 94.44 92 TRP A N 1
ATOM 704 C CA . TRP A 1 92 ? -7.483 -7.702 7.710 1.00 94.44 92 TRP A CA 1
ATOM 705 C C . TRP A 1 92 ? -8.577 -6.925 8.422 1.00 94.44 92 TRP A C 1
ATOM 707 O O . TRP A 1 92 ? -8.975 -5.872 7.935 1.00 94.44 92 TRP A O 1
ATOM 717 N N . ASP A 1 93 ? -8.989 -7.379 9.599 1.00 93.12 93 ASP A N 1
ATOM 718 C CA . ASP A 1 93 ? -10.044 -6.747 10.395 1.00 93.12 93 ASP A CA 1
ATOM 719 C C . ASP A 1 93 ? -9.487 -6.082 11.663 1.00 93.12 93 ASP A C 1
ATOM 721 O O . ASP A 1 93 ? -8.356 -6.337 12.081 1.00 93.12 93 ASP A O 1
ATOM 725 N N . ASN A 1 94 ? -10.317 -5.285 12.345 1.00 91.50 94 ASN A N 1
ATOM 726 C CA . ASN A 1 94 ? -9.990 -4.651 13.631 1.00 91.50 94 ASN A CA 1
ATOM 727 C C . ASN A 1 94 ? -8.748 -3.734 13.605 1.00 91.50 94 ASN A C 1
ATOM 729 O O . ASN A 1 94 ? -7.972 -3.719 14.569 1.00 91.50 94 ASN A O 1
ATOM 733 N N . LEU A 1 95 ? -8.562 -2.968 12.529 1.00 91.12 95 LEU A N 1
ATOM 734 C CA . LEU A 1 95 ? -7.462 -2.013 12.383 1.00 91.12 95 LEU A CA 1
ATOM 735 C C . LEU A 1 95 ? -7.903 -0.594 12.760 1.00 91.12 95 LEU A C 1
ATOM 737 O O . LEU A 1 95 ? -9.019 -0.184 12.448 1.00 91.12 95 L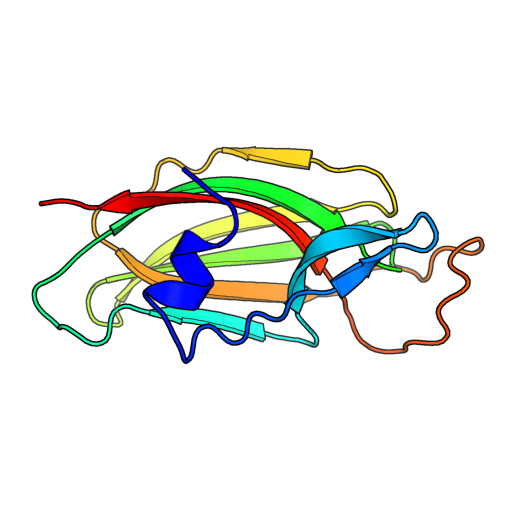EU A O 1
ATOM 741 N N . ASP A 1 96 ? -7.003 0.184 13.363 1.00 89.19 96 ASP A N 1
ATOM 742 C CA . ASP A 1 96 ? -7.171 1.638 13.551 1.00 89.19 96 ASP A CA 1
ATOM 743 C C . ASP A 1 96 ? -6.197 2.466 12.702 1.00 89.19 96 ASP A C 1
ATOM 745 O O . ASP A 1 96 ? -6.410 3.662 12.462 1.00 89.19 96 ASP A O 1
ATOM 749 N N . LYS A 1 97 ? -5.151 1.818 12.178 1.00 89.31 97 LYS A N 1
ATOM 750 C CA . LYS A 1 97 ? -4.172 2.424 11.285 1.00 89.31 97 LYS A CA 1
ATOM 751 C C . LYS A 1 97 ? -3.592 1.398 10.319 1.00 89.31 97 LYS A C 1
ATOM 753 O O . LYS A 1 97 ? -3.298 0.266 10.681 1.00 89.31 97 LYS A O 1
ATOM 758 N N . ILE A 1 98 ? -3.340 1.843 9.096 1.00 91.00 98 ILE A N 1
ATOM 759 C CA . ILE A 1 98 ? -2.541 1.138 8.096 1.00 91.00 98 ILE A CA 1
ATOM 760 C C . ILE A 1 98 ? -1.429 2.050 7.592 1.00 91.00 98 ILE A C 1
ATOM 762 O O . ILE A 1 98 ? -1.626 3.257 7.459 1.00 91.00 98 ILE A O 1
ATOM 766 N N . ILE A 1 99 ? -0.260 1.480 7.326 1.00 90.81 99 ILE A N 1
ATOM 767 C CA . ILE A 1 99 ? 0.897 2.164 6.747 1.00 90.81 99 ILE A CA 1
ATOM 768 C C . ILE A 1 99 ? 1.273 1.465 5.447 1.00 90.81 99 ILE A C 1
ATOM 770 O O . ILE A 1 99 ? 1.361 0.242 5.395 1.00 90.81 99 ILE A O 1
ATOM 774 N N . PHE A 1 100 ? 1.529 2.257 4.417 1.00 90.06 100 PHE A N 1
ATOM 775 C CA . PHE A 1 100 ? 2.033 1.830 3.124 1.00 90.06 100 PHE A CA 1
ATOM 776 C C . PHE A 1 100 ? 3.414 2.420 2.941 1.00 90.06 100 PHE A C 1
ATOM 778 O O . PHE A 1 100 ? 3.575 3.638 3.012 1.00 90.06 100 PHE A O 1
ATOM 785 N N . LYS A 1 101 ? 4.399 1.571 2.682 1.00 90.00 101 LYS A N 1
ATOM 786 C CA . LYS A 1 101 ? 5.784 1.979 2.488 1.00 90.00 101 LYS A CA 1
ATOM 787 C C . LYS A 1 101 ? 6.358 1.290 1.270 1.00 90.00 101 LYS A C 1
ATOM 789 O O . LYS A 1 101 ? 6.290 0.069 1.168 1.00 90.00 101 LYS A O 1
ATOM 794 N N . SER A 1 102 ? 6.932 2.072 0.366 1.00 88.62 102 SER A N 1
ATOM 795 C CA . SER A 1 102 ? 7.588 1.529 -0.822 1.00 88.62 102 SER A CA 1
ATOM 796 C C . SER A 1 102 ? 9.109 1.488 -0.671 1.00 88.62 102 SER A C 1
ATOM 798 O O . SER A 1 102 ? 9.699 2.314 0.031 1.00 88.62 102 SER A O 1
ATOM 800 N N . SER A 1 103 ? 9.757 0.518 -1.313 1.00 88.94 103 SER A N 1
ATOM 801 C CA . SER A 1 103 ? 11.214 0.375 -1.322 1.00 88.94 103 SER A CA 1
ATOM 802 C C . SER A 1 103 ? 11.736 -0.270 -2.604 1.00 88.94 103 SER A C 1
ATOM 804 O O . SER A 1 103 ? 11.033 -0.996 -3.301 1.00 88.94 103 SER A O 1
ATOM 806 N N . GLY A 1 104 ? 13.009 0.001 -2.907 1.00 89.31 104 GLY A N 1
ATOM 807 C CA . GLY A 1 104 ? 13.719 -0.640 -4.010 1.00 89.31 104 GLY A CA 1
ATOM 808 C C . GLY A 1 104 ? 13.231 -0.218 -5.399 1.00 89.31 104 GLY A C 1
ATOM 809 O O . GLY A 1 104 ? 12.944 0.959 -5.650 1.00 89.31 104 GLY A O 1
ATOM 810 N N . GLY A 1 105 ? 13.199 -1.203 -6.296 1.00 88.06 105 GLY A N 1
ATOM 811 C CA . GLY A 1 105 ? 12.834 -1.068 -7.700 1.00 88.06 105 GLY A CA 1
ATOM 812 C C . GLY A 1 105 ? 13.913 -0.463 -8.604 1.00 88.06 105 GLY A C 1
ATOM 813 O O . GLY A 1 105 ? 14.852 0.203 -8.159 1.00 88.06 105 GLY A O 1
ATOM 814 N N . THR A 1 106 ? 13.751 -0.684 -9.906 1.00 88.56 106 THR A N 1
ATOM 815 C CA . THR A 1 106 ? 14.586 -0.121 -10.974 1.00 88.56 106 THR A CA 1
ATOM 816 C C . THR A 1 106 ? 13.740 0.754 -11.882 1.00 88.56 106 THR A C 1
ATOM 818 O O . THR A 1 106 ? 12.614 0.393 -12.205 1.00 88.56 106 THR A O 1
ATOM 821 N N . THR A 1 107 ? 14.250 1.925 -12.268 1.00 84.75 107 THR A N 1
ATOM 822 C CA . THR A 1 107 ? 13.526 2.831 -13.168 1.00 84.75 107 THR A CA 1
ATOM 823 C C . THR A 1 107 ? 13.167 2.110 -14.461 1.00 84.75 107 THR A C 1
ATOM 825 O O . THR A 1 107 ? 14.043 1.561 -15.130 1.00 84.75 107 THR A O 1
ATOM 828 N N . ASP A 1 108 ? 11.881 2.119 -14.793 1.00 80.69 108 ASP A N 1
ATOM 829 C CA . ASP A 1 108 ? 11.393 1.598 -16.057 1.00 80.69 108 ASP A CA 1
ATOM 830 C C . ASP A 1 108 ? 11.911 2.479 -17.213 1.00 80.69 108 ASP A C 1
ATOM 832 O O . ASP A 1 108 ? 11.842 3.709 -17.119 1.00 80.69 108 ASP A O 1
ATOM 836 N N . PRO A 1 109 ? 12.487 1.891 -18.277 1.00 75.38 109 PRO A N 1
ATOM 837 C CA . PRO A 1 109 ? 13.088 2.652 -19.372 1.00 75.38 109 PRO A CA 1
ATOM 838 C C . PRO A 1 109 ? 12.067 3.439 -20.207 1.00 75.38 109 PRO A C 1
ATOM 840 O O . PRO A 1 109 ? 12.450 4.433 -20.828 1.00 75.38 109 PRO A O 1
ATOM 843 N N . ASP A 1 110 ? 10.799 3.025 -20.204 1.00 72.75 110 ASP A N 1
ATOM 844 C CA . ASP A 1 110 ? 9.706 3.648 -20.954 1.00 72.75 110 ASP A CA 1
ATOM 845 C C . ASP A 1 110 ? 8.908 4.647 -20.093 1.00 72.75 110 ASP A C 1
ATOM 847 O O . ASP A 1 110 ? 8.138 5.462 -20.615 1.00 72.75 110 ASP A O 1
ATOM 851 N N . SER A 1 111 ? 9.141 4.668 -18.776 1.00 67.06 111 SER A N 1
ATOM 852 C CA . SER A 1 111 ? 8.607 5.682 -17.868 1.00 67.06 111 SER A CA 1
ATOM 853 C C . SER A 1 111 ? 9.129 7.078 -18.235 1.00 67.06 111 SER A C 1
ATOM 855 O O . SER A 1 111 ? 10.259 7.468 -17.931 1.00 67.06 111 SER A O 1
ATOM 857 N N . LEU A 1 112 ? 8.251 7.895 -18.822 1.00 58.91 112 LEU A N 1
ATOM 858 C CA . LEU A 1 112 ? 8.522 9.298 -19.160 1.00 58.91 112 LEU A CA 1
ATOM 859 C C . LEU A 1 112 ? 8.720 10.204 -17.931 1.00 58.91 112 LEU A C 1
ATOM 861 O O . LEU A 1 112 ? 9.138 11.359 -18.071 1.00 58.91 112 LEU A O 1
ATOM 865 N N . ALA A 1 113 ? 8.421 9.722 -16.724 1.00 56.78 113 ALA A N 1
ATOM 866 C CA . ALA A 1 113 ? 8.563 10.520 -15.522 1.00 56.78 113 ALA A CA 1
ATOM 867 C C . ALA A 1 113 ? 9.986 10.494 -14.975 1.00 56.78 113 ALA A C 1
ATOM 869 O O . ALA A 1 113 ? 10.523 9.481 -14.535 1.00 56.78 113 ALA A O 1
ATOM 870 N N . ARG A 1 114 ? 10.568 11.690 -14.922 1.00 51.59 114 ARG A N 1
ATOM 871 C CA . ARG A 1 114 ? 11.872 11.985 -14.322 1.00 51.59 114 ARG A CA 1
ATOM 872 C C . ARG A 1 114 ? 11.776 12.157 -12.803 1.00 51.59 114 ARG A C 1
ATOM 874 O O . ARG A 1 114 ? 12.332 13.109 -12.258 1.00 51.59 114 ARG A O 1
ATOM 881 N N . SER A 1 115 ? 11.011 11.305 -12.126 1.00 58.72 115 SER A N 1
ATOM 882 C CA . SER A 1 115 ? 10.896 11.357 -10.670 1.00 58.72 115 SER A CA 1
ATOM 883 C C . SER A 1 115 ? 11.869 10.367 -10.039 1.00 58.72 115 SER A C 1
ATOM 885 O O . SER A 1 115 ? 11.818 9.175 -10.324 1.00 58.72 115 SER A O 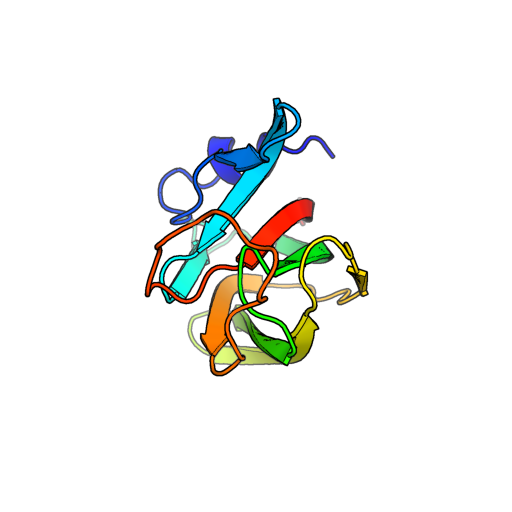1
ATOM 887 N N . ASN A 1 116 ? 12.749 10.857 -9.161 1.00 57.69 116 ASN A N 1
ATOM 888 C CA . ASN A 1 116 ? 13.617 9.994 -8.349 1.00 57.69 116 ASN A CA 1
ATOM 889 C C . ASN A 1 116 ? 12.870 9.359 -7.164 1.00 57.69 116 ASN A C 1
ATOM 891 O O . ASN A 1 116 ? 13.423 8.508 -6.466 1.00 57.69 116 ASN A O 1
ATOM 895 N N . ASP A 1 117 ? 11.636 9.790 -6.925 1.00 60.34 117 ASP A N 1
ATOM 896 C CA . ASP A 1 117 ? 10.830 9.345 -5.802 1.00 60.34 117 ASP A CA 1
ATOM 897 C C . ASP A 1 117 ? 10.260 7.940 -6.062 1.00 60.34 117 ASP A C 1
ATOM 899 O O . ASP A 1 117 ? 9.894 7.574 -7.182 1.00 60.34 117 ASP A O 1
ATOM 903 N N . THR A 1 118 ? 10.187 7.137 -5.006 1.00 60.72 118 THR A N 1
ATOM 904 C CA . THR A 1 118 ? 9.708 5.753 -5.050 1.00 60.72 118 THR A CA 1
ATOM 905 C C . THR A 1 118 ? 8.188 5.773 -4.972 1.00 60.72 118 THR A C 1
ATOM 907 O O . THR A 1 118 ? 7.644 6.169 -3.951 1.00 60.72 118 THR A O 1
ATOM 910 N N . GLN A 1 119 ? 7.504 5.448 -6.074 1.00 76.31 119 GLN A N 1
ATOM 911 C CA . GLN A 1 119 ? 6.094 5.811 -6.231 1.00 76.31 119 GLN A CA 1
ATOM 912 C C . GLN A 1 119 ? 5.204 4.616 -6.568 1.00 76.31 119 GLN A C 1
ATOM 914 O O . GLN A 1 119 ? 5.422 3.910 -7.553 1.00 76.31 119 GLN A O 1
ATOM 919 N N . VAL A 1 120 ? 4.183 4.423 -5.730 1.00 84.75 120 VAL A N 1
ATOM 920 C CA . VAL A 1 120 ? 3.105 3.438 -5.891 1.00 84.75 120 VAL A CA 1
ATOM 921 C C . VAL A 1 120 ? 1.824 4.164 -6.266 1.00 84.75 120 VAL A C 1
ATOM 923 O O . VAL A 1 120 ? 1.477 5.186 -5.666 1.00 84.75 120 VAL A O 1
ATOM 926 N N . VAL A 1 121 ? 1.111 3.588 -7.225 1.00 84.19 121 VAL A N 1
ATOM 927 C CA . VAL A 1 121 ? -0.207 4.016 -7.672 1.00 84.19 121 VAL A CA 1
ATOM 928 C C . VAL A 1 121 ? -1.238 3.053 -7.104 1.00 84.19 121 VAL A C 1
ATOM 930 O O . VAL A 1 121 ? -1.173 1.858 -7.382 1.00 84.19 121 VAL A O 1
ATOM 933 N N . ILE A 1 122 ? -2.202 3.559 -6.330 1.00 85.56 122 ILE A N 1
ATOM 934 C CA . ILE A 1 122 ? -3.351 2.763 -5.865 1.00 85.56 122 ILE A CA 1
ATOM 935 C C . ILE A 1 122 ? -4.586 3.196 -6.648 1.00 85.56 122 ILE A C 1
ATOM 937 O O . ILE A 1 122 ? -5.041 4.337 -6.559 1.00 85.56 122 ILE A O 1
ATOM 941 N N . ASN A 1 123 ? -5.117 2.276 -7.442 1.00 80.69 123 ASN A N 1
ATOM 942 C CA . ASN A 1 123 ? -6.255 2.482 -8.332 1.00 80.69 123 ASN A CA 1
ATOM 943 C C . ASN A 1 123 ? -7.577 2.395 -7.584 1.00 80.69 123 ASN A C 1
ATOM 945 O O . ASN A 1 123 ? -8.504 3.155 -7.867 1.00 80.69 123 ASN A O 1
ATOM 949 N N . GLN A 1 124 ? -7.649 1.457 -6.647 1.00 83.19 124 GLN A N 1
ATOM 950 C CA . GLN A 1 124 ? -8.812 1.169 -5.830 1.00 83.19 124 GLN A CA 1
ATOM 951 C C . GLN A 1 124 ? -8.343 0.680 -4.464 1.00 83.19 124 GLN A C 1
ATOM 953 O O . GLN A 1 124 ? -7.370 -0.062 -4.365 1.00 83.19 124 GLN A O 1
ATOM 958 N N . LEU A 1 125 ? -9.050 1.102 -3.422 1.00 84.19 125 LEU A N 1
ATOM 959 C CA . LEU A 1 125 ? -8.842 0.666 -2.050 1.00 84.19 125 LEU A CA 1
ATOM 960 C C . LEU A 1 125 ? -10.203 0.293 -1.466 1.00 84.19 125 LEU A C 1
ATOM 962 O O . LEU A 1 125 ? -11.138 1.097 -1.513 1.00 84.19 125 LEU A O 1
ATOM 966 N N . THR A 1 126 ? -10.314 -0.919 -0.937 1.00 85.69 126 THR A N 1
ATOM 967 C CA . THR A 1 126 ? -11.550 -1.457 -0.371 1.00 85.69 126 THR A CA 1
ATOM 968 C C . THR A 1 126 ? -11.387 -1.589 1.137 1.00 85.69 126 THR A C 1
ATOM 970 O O . THR A 1 126 ? -10.591 -2.398 1.611 1.00 85.69 126 THR A O 1
ATOM 973 N N . ILE A 1 127 ? -12.152 -0.792 1.882 1.00 84.25 127 ILE A N 1
ATOM 974 C CA . ILE A 1 127 ? -12.168 -0.782 3.346 1.00 84.25 127 ILE A CA 1
ATOM 975 C C . ILE A 1 127 ? -13.584 -1.102 3.819 1.00 84.25 127 ILE A C 1
ATOM 977 O O . ILE A 1 127 ? -14.527 -0.475 3.345 1.00 84.25 127 ILE A O 1
ATOM 981 N N . GLY A 1 128 ? -13.741 -2.050 4.737 1.00 82.75 128 GLY A N 1
ATOM 982 C CA . GLY A 1 128 ? -14.989 -2.269 5.470 1.00 82.75 128 GLY A CA 1
ATOM 983 C C . GLY A 1 128 ? -15.016 -1.414 6.734 1.00 82.75 128 GLY A C 1
ATOM 984 O O . GLY A 1 128 ? -13.984 -1.245 7.374 1.00 82.75 128 GLY A O 1
ATOM 985 N N . LEU A 1 129 ? -16.173 -0.860 7.094 1.00 72.00 129 LEU A N 1
ATOM 986 C CA . LEU A 1 129 ? -16.364 -0.296 8.430 1.00 72.00 129 LEU A CA 1
ATOM 987 C C . LEU A 1 129 ? -17.063 -1.332 9.299 1.00 72.00 129 LEU A C 1
ATOM 989 O O . LEU A 1 129 ? -18.127 -1.820 8.913 1.00 72.00 129 LEU A O 1
ATOM 993 N N . ASP A 1 130 ? -16.489 -1.600 10.467 1.00 62.62 130 ASP A N 1
ATOM 994 C CA . ASP A 1 130 ? -17.211 -2.276 11.535 1.00 62.62 130 ASP A CA 1
ATOM 995 C C . ASP A 1 130 ? -18.110 -1.222 12.199 1.00 62.62 130 ASP A C 1
ATOM 997 O O . ASP A 1 130 ? -17.627 -0.326 12.893 1.00 62.62 130 ASP A O 1
ATOM 1001 N N . LEU A 1 131 ? -19.410 -1.271 11.881 1.00 52.44 131 LEU A N 1
ATOM 1002 C CA . LEU A 1 131 ? -20.457 -0.433 12.485 1.00 52.44 131 LEU A CA 1
ATOM 1003 C C . LEU A 1 131 ? -20.954 -1.024 13.808 1.00 52.44 131 LEU A C 1
ATOM 1005 O O . LEU A 1 131 ? -21.200 -2.251 13.847 1.00 52.44 131 LEU A O 1
#

pLDDT: mean 79.28, std 14.08, range [47.84, 97.69]